Protein AF-A0A966BJV1-F1 (afdb_monomer_lite)

Foldseek 3Di:
DEEEAEALDPVVVVVVVVVQCVPDPPYHYHYHNDDVSSVVVCVVCVVDPDD

Secondary structure (DSSP, 8-state):
-EEEEE-S-HHHHHHHHHHHTTSSTT-EEEEESSHHHHHHHHHH-TTS---

Sequence (51 aa):
MKILLADDHALFREGLRYVLKQLAEGVEILEAGDFQEAVQLASKHPELDLA

Structure (mmCIF, N/CA/C/O backbone):
data_AF-A0A966BJV1-F1
#
_entry.id   AF-A0A966BJV1-F1
#
loop_
_atom_site.group_PDB
_atom_site.id
_atom_site.type_symbol
_atom_site.label_atom_id
_atom_site.label_alt_id
_atom_site.label_comp_id
_atom_site.label_asym_id
_atom_site.label_entity_id
_atom_site.label_seq_id
_atom_site.pdbx_PDB_ins_code
_atom_site.Cartn_x
_atom_site.Cartn_y
_atom_site.Cartn_z
_atom_site.occupancy
_atom_site.B_iso_or_equiv
_atom_site.auth_seq_id
_atom_site.auth_comp_id
_atom_site.auth_asym_id
_atom_site.auth_atom_id
_atom_site.pdbx_PDB_model_num
ATOM 1 N N . MET A 1 1 ? -6.922 0.670 8.747 1.00 91.62 1 MET A N 1
ATOM 2 C CA . MET A 1 1 ? 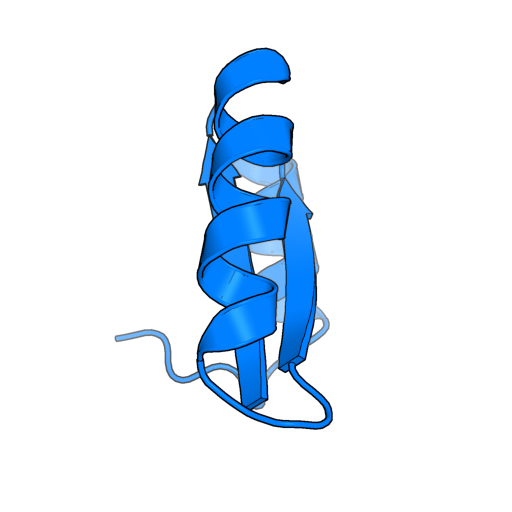-7.338 0.358 7.353 1.00 91.62 1 MET A CA 1
ATOM 3 C C . MET A 1 1 ? -6.086 0.038 6.559 1.00 91.62 1 MET A C 1
ATOM 5 O O . MET A 1 1 ? -5.089 0.707 6.792 1.00 91.62 1 MET A O 1
ATOM 9 N N . LYS A 1 2 ? -6.115 -0.948 5.660 1.00 96.06 2 LYS A N 1
ATOM 10 C CA . LYS A 1 2 ? -4.961 -1.299 4.825 1.00 96.06 2 LYS A CA 1
ATOM 11 C C . LYS A 1 2 ? -5.232 -0.912 3.375 1.00 96.06 2 LYS A C 1
ATOM 13 O O . LYS A 1 2 ? -6.303 -1.222 2.866 1.00 96.06 2 LYS A O 1
ATOM 18 N N . ILE A 1 3 ? -4.293 -0.212 2.746 1.00 96.94 3 ILE A N 1
ATOM 19 C CA . ILE A 1 3 ? -4.402 0.264 1.363 1.00 96.94 3 ILE A CA 1
ATOM 20 C C . ILE A 1 3 ? -3.201 -0.257 0.577 1.00 96.94 3 ILE A C 1
ATOM 22 O O . ILE A 1 3 ? -2.061 -0.043 0.987 1.00 96.94 3 ILE A O 1
ATOM 26 N N . LEU A 1 4 ? -3.456 -0.907 -0.558 1.00 97.62 4 LEU A N 1
ATOM 27 C CA . LEU A 1 4 ? -2.435 -1.234 -1.550 1.00 97.62 4 LEU A CA 1
ATOM 28 C C . LEU A 1 4 ? -2.375 -0.114 -2.595 1.00 97.62 4 LEU A C 1
ATOM 30 O O . LEU A 1 4 ? -3.359 0.151 -3.280 1.00 97.62 4 LEU A O 1
ATOM 34 N N . LEU A 1 5 ? -1.222 0.539 -2.706 1.00 97.06 5 LEU A N 1
ATOM 35 C CA . LEU A 1 5 ? -0.952 1.620 -3.644 1.00 97.06 5 LEU A CA 1
ATOM 36 C C . LEU A 1 5 ? 0.007 1.133 -4.734 1.00 97.06 5 LEU A C 1
ATOM 38 O O . LEU A 1 5 ? 1.207 1.009 -4.495 1.00 97.06 5 LEU A O 1
ATOM 42 N N . ALA A 1 6 ? -0.528 0.867 -5.924 1.00 96.75 6 ALA A N 1
ATOM 43 C CA . ALA A 1 6 ? 0.234 0.422 -7.087 1.00 96.75 6 ALA A CA 1
ATOM 44 C C . ALA A 1 6 ? 0.327 1.545 -8.129 1.00 96.75 6 ALA A C 1
ATOM 46 O O . ALA A 1 6 ? -0.688 1.944 -8.695 1.00 96.75 6 ALA A O 1
ATOM 47 N N . ASP A 1 7 ? 1.535 2.055 -8.358 1.00 97.56 7 ASP A N 1
ATOM 48 C CA . ASP A 1 7 ? 1.830 3.120 -9.325 1.00 97.56 7 ASP A CA 1
ATOM 49 C C . ASP A 1 7 ? 3.319 3.039 -9.695 1.00 97.56 7 ASP A C 1
ATOM 51 O O . ASP A 1 7 ? 4.151 2.830 -8.812 1.00 97.56 7 ASP A O 1
ATOM 55 N N . ASP A 1 8 ? 3.685 3.197 -10.965 1.00 96.38 8 ASP A N 1
ATOM 56 C CA . ASP A 1 8 ? 5.071 3.092 -11.442 1.00 96.38 8 ASP A CA 1
ATOM 57 C C . ASP A 1 8 ? 5.932 4.335 -11.145 1.00 96.38 8 ASP A C 1
ATOM 59 O O . ASP A 1 8 ? 7.158 4.304 -11.281 1.00 96.38 8 ASP A O 1
ATOM 63 N N . HIS A 1 9 ? 5.335 5.409 -10.624 1.00 97.88 9 HIS A N 1
ATOM 64 C CA . HIS A 1 9 ? 6.011 6.654 -10.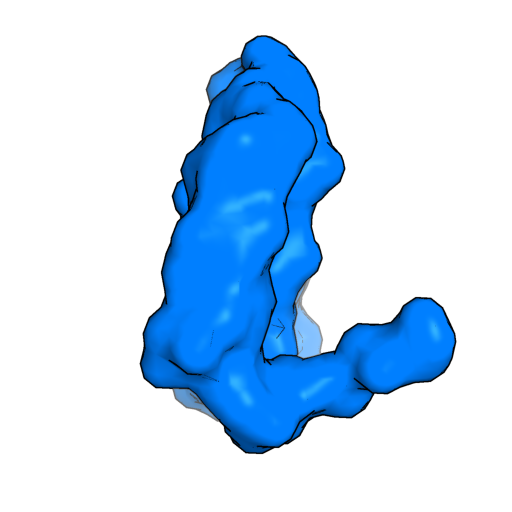287 1.00 97.88 9 HIS A CA 1
ATOM 65 C C . HIS A 1 9 ? 6.179 6.830 -8.770 1.00 97.88 9 HIS A C 1
ATOM 67 O O . HIS A 1 9 ? 5.257 7.179 -8.030 1.00 97.88 9 HIS A O 1
ATOM 73 N N . ALA A 1 10 ? 7.421 6.707 -8.294 1.00 95.44 10 ALA A N 1
ATOM 74 C CA . ALA A 1 10 ? 7.749 6.825 -6.868 1.00 95.44 10 ALA A CA 1
ATOM 75 C C . ALA A 1 10 ? 7.296 8.153 -6.223 1.00 95.44 10 ALA A C 1
ATOM 77 O O . ALA A 1 10 ? 6.821 8.153 -5.088 1.00 95.44 10 ALA A O 1
ATOM 78 N N . LEU A 1 11 ? 7.388 9.273 -6.953 1.00 96.62 11 LEU A N 1
ATOM 79 C CA . LEU A 1 11 ? 6.970 10.592 -6.460 1.00 96.62 11 LEU A CA 1
ATOM 80 C C . LEU A 1 11 ? 5.463 10.649 -6.153 1.00 96.62 11 LEU A C 1
ATOM 82 O O . LEU A 1 11 ? 5.056 11.248 -5.157 1.00 96.62 11 LEU A O 1
ATOM 86 N N . PHE A 1 12 ? 4.636 10.013 -6.988 1.00 95.94 12 PHE A N 1
ATOM 87 C CA . PHE A 1 12 ? 3.190 9.959 -6.775 1.00 95.94 12 PHE A CA 1
ATOM 88 C C . PHE A 1 12 ? 2.846 9.088 -5.572 1.00 95.94 12 PHE A C 1
ATOM 90 O O . PHE A 1 12 ? 2.033 9.505 -4.744 1.00 95.94 12 PHE A O 1
ATOM 97 N N . ARG A 1 13 ? 3.516 7.936 -5.419 1.00 96.50 13 ARG A N 1
ATOM 98 C CA . ARG A 1 13 ? 3.338 7.081 -4.237 1.00 96.50 13 ARG A CA 1
ATOM 99 C C . ARG A 1 13 ? 3.661 7.824 -2.950 1.00 96.50 13 ARG A C 1
ATOM 101 O O . ARG A 1 13 ? 2.840 7.845 -2.037 1.00 96.50 13 ARG A O 1
ATOM 108 N N . GLU A 1 14 ? 4.786 8.538 -2.915 1.00 95.81 14 GLU A N 1
ATOM 109 C CA . GLU A 1 14 ? 5.162 9.330 -1.747 1.00 95.81 14 GLU A CA 1
ATOM 110 C C . GLU A 1 14 ? 4.117 10.409 -1.414 1.00 95.81 14 GLU A C 1
ATOM 112 O O . GLU A 1 14 ? 3.712 10.535 -0.254 1.00 95.81 14 GLU A O 1
ATOM 117 N N . GLY A 1 15 ? 3.642 11.156 -2.416 1.00 96.12 15 GLY A N 1
ATOM 118 C CA . GLY A 1 15 ? 2.614 12.182 -2.233 1.00 96.12 15 GLY A CA 1
ATOM 119 C C . GLY A 1 15 ? 1.296 11.609 -1.706 1.00 96.12 15 GLY A C 1
ATOM 120 O O . GLY A 1 15 ? 0.766 12.080 -0.695 1.00 96.12 15 GLY A O 1
ATOM 121 N N . LEU A 1 16 ? 0.792 10.548 -2.341 1.00 96.50 16 LEU A N 1
ATOM 122 C CA . LEU A 1 16 ? -0.444 9.878 -1.932 1.00 96.50 16 LEU A CA 1
ATOM 123 C C . LEU A 1 16 ? -0.313 9.242 -0.549 1.00 96.50 16 LEU A C 1
ATOM 125 O O . LEU A 1 16 ? -1.249 9.328 0.242 1.00 96.50 16 LEU A O 1
ATOM 129 N N . ARG A 1 17 ? 0.851 8.691 -0.194 1.00 95.75 17 ARG A N 1
ATOM 130 C CA . ARG A 1 17 ? 1.113 8.145 1.141 1.00 95.75 17 ARG A CA 1
ATOM 131 C C . ARG A 1 17 ? 0.868 9.177 2.244 1.00 95.75 17 ARG A C 1
ATOM 133 O O . ARG A 1 17 ? 0.329 8.820 3.290 1.00 95.75 17 ARG A O 1
ATOM 140 N N . TYR A 1 18 ? 1.259 10.439 2.049 1.00 94.62 18 TYR A N 1
ATOM 141 C CA . TYR A 1 18 ? 0.992 11.498 3.033 1.00 94.62 18 TYR A CA 1
ATOM 142 C C . TYR A 1 18 ? -0.498 11.823 3.149 1.00 94.62 18 TYR A C 1
ATOM 144 O O . TYR A 1 18 ? -0.994 11.949 4.266 1.00 94.62 18 TYR A O 1
ATOM 152 N N . VAL A 1 19 ? -1.207 11.913 2.021 1.00 96.06 19 VAL A N 1
ATOM 153 C CA . VAL A 1 19 ? -2.648 12.216 1.993 1.00 96.06 19 VAL A CA 1
ATOM 154 C C . VAL A 1 19 ? -3.463 11.071 2.601 1.00 96.06 19 VAL A C 1
ATOM 156 O O . VAL A 1 19 ? -4.290 11.286 3.481 1.00 96.06 19 VAL A O 1
ATOM 159 N N . LEU A 1 20 ? -3.193 9.829 2.196 1.00 95.38 20 LEU A N 1
ATOM 160 C CA . LEU A 1 20 ? -3.926 8.644 2.643 1.00 95.38 20 LEU A CA 1
ATOM 161 C C . LEU A 1 20 ? -3.750 8.372 4.141 1.00 95.38 20 LEU A C 1
ATOM 163 O O . LEU A 1 20 ? -4.693 7.937 4.801 1.00 95.38 20 LEU A O 1
ATOM 167 N N . LYS A 1 21 ? -2.579 8.686 4.713 1.00 95.25 21 LYS A N 1
ATOM 168 C CA . LYS A 1 21 ? -2.348 8.590 6.165 1.00 95.25 21 LYS A CA 1
ATOM 169 C C . LYS A 1 21 ? -3.231 9.527 6.994 1.00 95.25 21 LYS A C 1
ATOM 171 O O . LYS A 1 21 ? -3.360 9.304 8.192 1.00 95.25 21 LYS A O 1
ATOM 176 N N . GLN A 1 22 ? -3.835 10.550 6.390 1.00 95.25 22 GLN A N 1
ATOM 177 C CA . GLN A 1 22 ? -4.749 11.468 7.077 1.00 95.25 22 GLN A CA 1
AT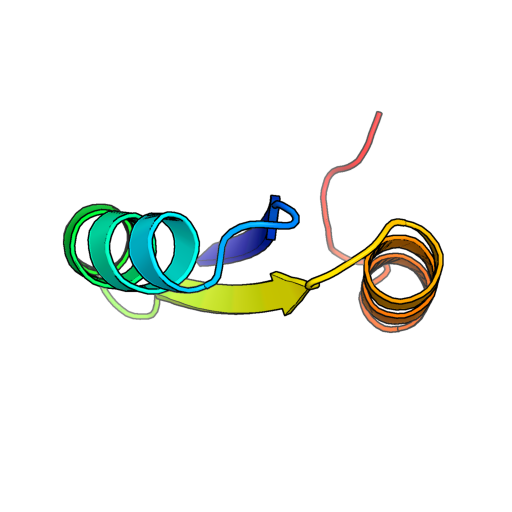OM 178 C C . GLN A 1 22 ? -6.196 10.952 7.126 1.00 95.25 22 GLN A C 1
ATOM 180 O O . GLN A 1 22 ? -7.008 11.529 7.843 1.00 95.25 22 GLN A O 1
ATOM 185 N N . LEU A 1 23 ? -6.533 9.881 6.393 1.00 94.31 23 LEU A N 1
ATOM 186 C CA . LEU A 1 23 ? -7.906 9.362 6.320 1.00 94.31 23 LEU A CA 1
ATOM 187 C C . LEU A 1 23 ? -8.408 8.805 7.656 1.00 94.31 23 LEU A C 1
ATOM 189 O O . LEU A 1 23 ? -9.580 8.964 7.986 1.00 94.31 23 LEU A O 1
ATOM 193 N N . ALA A 1 24 ? -7.542 8.117 8.398 1.00 93.50 24 ALA A N 1
ATOM 194 C CA . ALA A 1 24 ? -7.862 7.521 9.687 1.00 93.50 24 ALA A CA 1
ATOM 195 C C . ALA A 1 24 ? -6.583 7.200 10.469 1.00 93.50 24 ALA A C 1
ATOM 197 O O . ALA A 1 24 ? -5.499 7.054 9.900 1.00 93.50 24 ALA A O 1
ATOM 198 N N . GLU A 1 25 ? -6.720 7.019 11.779 1.00 92.88 25 GLU A N 1
ATOM 199 C CA . GLU A 1 25 ? -5.647 6.463 12.597 1.00 92.88 25 GLU A CA 1
ATOM 200 C C . GLU A 1 25 ? -5.388 4.992 12.216 1.00 92.88 25 GLU A C 1
ATOM 202 O O . GLU A 1 25 ? -6.312 4.234 11.907 1.00 92.88 25 GLU A O 1
ATOM 207 N N . GLY A 1 26 ? -4.117 4.581 12.193 1.00 92.81 26 GLY A N 1
ATOM 208 C CA . GLY A 1 26 ? -3.742 3.205 11.847 1.00 92.81 26 GLY A CA 1
ATOM 209 C C . GLY A 1 26 ? -3.967 2.836 10.374 1.00 92.81 26 GLY A C 1
ATOM 210 O O . GLY A 1 26 ? -4.284 1.684 10.063 1.00 92.81 26 GLY A O 1
ATOM 211 N N . VAL A 1 27 ? -3.852 3.800 9.452 1.00 96.19 27 VAL A N 1
ATOM 212 C CA . VAL A 1 27 ? -3.741 3.497 8.017 1.00 96.19 27 VAL A CA 1
ATOM 213 C C . VAL A 1 27 ? -2.378 2.862 7.735 1.00 96.19 27 VAL A C 1
ATOM 215 O O . VAL A 1 27 ? -1.331 3.478 7.938 1.00 96.19 27 VAL A O 1
ATOM 218 N N . GLU A 1 28 ? -2.408 1.628 7.245 1.00 96.25 28 GLU A N 1
ATOM 219 C CA . GLU A 1 28 ? -1.251 0.891 6.746 1.00 96.25 28 GLU A CA 1
ATOM 220 C C . GLU A 1 28 ? -1.246 0.971 5.218 1.00 96.25 28 GLU A C 1
ATOM 222 O O . GLU A 1 28 ? -2.267 0.720 4.575 1.00 96.25 28 GLU A O 1
ATOM 227 N N . ILE A 1 29 ? -0.110 1.353 4.641 1.00 96.94 29 ILE A N 1
ATOM 228 C CA . ILE A 1 29 ? 0.044 1.528 3.196 1.00 96.94 29 ILE A CA 1
ATOM 229 C C . ILE A 1 29 ? 1.087 0.530 2.716 1.00 96.94 29 ILE A C 1
ATOM 231 O O . ILE A 1 29 ? 2.222 0.547 3.191 1.00 96.94 29 ILE A O 1
ATOM 235 N N . LEU A 1 30 ? 0.679 -0.322 1.783 1.00 97.69 30 LEU A N 1
ATOM 236 C CA . LEU A 1 30 ? 1.547 -1.206 1.021 1.00 97.69 30 LEU A CA 1
ATOM 237 C C . LEU A 1 30 ? 1.796 -0.543 -0.330 1.00 97.69 30 LEU A C 1
ATOM 239 O O . LEU A 1 30 ? 0.841 -0.136 -0.984 1.00 97.69 30 LEU A O 1
ATOM 243 N N . GLU A 1 31 ? 3.048 -0.419 -0.752 1.00 97.69 31 GLU A N 1
ATOM 244 C CA . GLU A 1 31 ? 3.399 0.241 -2.011 1.00 97.69 31 GLU A CA 1
ATOM 245 C C . GLU A 1 31 ? 3.931 -0.786 -3.007 1.00 97.69 31 GLU A C 1
ATOM 247 O O . GLU A 1 31 ? 4.730 -1.641 -2.639 1.00 97.69 31 GLU A O 1
ATOM 252 N N . ALA A 1 32 ? 3.496 -0.679 -4.260 1.00 98.12 32 ALA A N 1
ATOM 253 C CA . ALA A 1 32 ? 4.010 -1.445 -5.383 1.00 98.12 32 ALA A CA 1
ATOM 254 C C . ALA A 1 32 ? 4.436 -0.498 -6.508 1.00 98.12 32 ALA A C 1
ATOM 256 O O . ALA A 1 32 ? 3.676 0.393 -6.892 1.00 98.12 32 ALA A O 1
ATOM 257 N N . GLY A 1 33 ? 5.645 -0.688 -7.031 1.00 97.75 33 GLY A N 1
ATOM 258 C CA . GLY A 1 33 ? 6.178 0.045 -8.179 1.00 97.75 33 GLY A CA 1
ATOM 259 C C . GLY A 1 33 ? 5.836 -0.576 -9.529 1.00 97.75 33 GLY A C 1
ATOM 260 O O . GLY A 1 33 ? 6.073 0.044 -10.560 1.00 97.75 33 GLY A O 1
ATOM 261 N N . ASP A 1 34 ? 5.291 -1.789 -9.541 1.00 97.69 34 ASP A N 1
ATOM 262 C CA . ASP A 1 34 ? 4.860 -2.462 -10.757 1.00 97.69 34 ASP A CA 1
ATOM 263 C C . ASP A 1 34 ? 3.731 -3.468 -10.482 1.00 97.69 34 ASP A C 1
ATOM 265 O O . ASP A 1 34 ? 3.325 -3.723 -9.343 1.00 97.69 34 ASP A O 1
ATOM 269 N N . PHE A 1 35 ? 3.202 -4.044 -11.562 1.00 97.06 35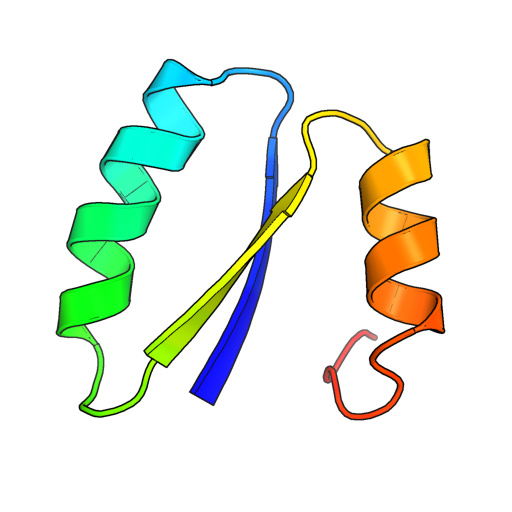 PHE A N 1
ATOM 270 C CA . PHE A 1 35 ? 2.124 -5.025 -11.495 1.00 97.06 35 PHE A CA 1
ATOM 271 C C . PHE A 1 35 ? 2.522 -6.302 -10.740 1.00 97.06 35 PHE A C 1
ATOM 273 O O . PHE A 1 35 ? 1.711 -6.867 -10.006 1.00 97.06 35 PHE A O 1
ATOM 280 N N . GLN A 1 36 ? 3.758 -6.776 -10.909 1.00 98.19 36 GLN A N 1
ATOM 281 C CA . GLN A 1 36 ? 4.203 -8.028 -10.306 1.00 98.19 36 GLN A CA 1
ATOM 282 C C . GLN A 1 36 ? 4.305 -7.891 -8.783 1.00 98.19 36 GLN A C 1
ATOM 284 O O . GLN A 1 36 ? 3.854 -8.779 -8.056 1.00 98.19 36 GLN A O 1
ATOM 289 N N . GLU A 1 37 ? 4.842 -6.776 -8.299 1.00 98.12 37 GLU A N 1
ATOM 290 C CA . GLU A 1 37 ? 4.888 -6.432 -6.883 1.00 98.12 37 GLU A CA 1
ATOM 291 C C . GLU A 1 37 ? 3.476 -6.273 -6.302 1.00 98.12 37 GLU A C 1
ATOM 293 O O . GLU A 1 37 ? 3.181 -6.841 -5.248 1.00 98.12 37 GLU A O 1
ATOM 298 N N . ALA A 1 38 ? 2.569 -5.599 -7.020 1.00 97.81 38 ALA A N 1
ATOM 299 C CA . ALA A 1 38 ? 1.183 -5.417 -6.588 1.00 97.81 38 ALA A CA 1
ATOM 300 C C . ALA A 1 38 ? 0.456 -6.757 -6.395 1.00 97.81 38 ALA A C 1
ATOM 302 O O . ALA A 1 38 ? -0.167 -6.979 -5.357 1.00 97.81 38 ALA A O 1
ATOM 303 N N . VAL A 1 39 ? 0.586 -7.686 -7.349 1.00 97.75 39 VAL A N 1
ATOM 304 C CA . VAL A 1 39 ? -0.014 -9.029 -7.256 1.00 97.75 39 VAL A CA 1
ATOM 305 C C . VAL A 1 39 ? 0.607 -9.846 -6.120 1.00 97.75 39 VAL A C 1
ATOM 307 O O . VAL A 1 39 ? -0.105 -10.563 -5.412 1.00 97.75 39 VAL A O 1
ATOM 310 N N . GLN A 1 40 ? 1.922 -9.740 -5.904 1.00 98.25 40 GLN A N 1
ATOM 311 C CA . GLN A 1 40 ? 2.589 -10.419 -4.790 1.00 98.25 40 GLN A CA 1
ATOM 312 C C . GLN A 1 40 ? 2.120 -9.895 -3.432 1.00 98.25 40 GLN A C 1
ATOM 314 O O . GLN A 1 40 ? 1.896 -10.694 -2.522 1.00 98.25 40 GLN A O 1
ATOM 319 N N . LEU A 1 41 ? 1.967 -8.578 -3.286 1.00 98.12 41 LEU A N 1
ATOM 320 C CA . LEU A 1 41 ? 1.431 -7.965 -2.074 1.00 98.12 41 LEU A CA 1
ATOM 321 C C . LEU A 1 41 ? -0.031 -8.362 -1.866 1.00 98.12 41 LEU A C 1
ATOM 323 O O . LEU A 1 41 ? -0.365 -8.849 -0.792 1.00 98.12 41 LEU A O 1
ATOM 327 N N . ALA A 1 42 ? -0.870 -8.273 -2.898 1.00 97.44 42 ALA A N 1
ATOM 328 C CA . ALA A 1 42 ? -2.260 -8.719 -2.838 1.00 97.44 42 ALA A CA 1
ATOM 329 C C . ALA A 1 42 ? -2.382 -10.183 -2.379 1.00 97.44 42 ALA A C 1
ATOM 331 O O . ALA A 1 42 ? -3.147 -10.497 -1.474 1.00 97.44 42 ALA A O 1
ATOM 332 N N . SER A 1 43 ? -1.551 -11.074 -2.927 1.00 97.31 43 SER A N 1
ATOM 333 C CA . SER A 1 43 ? -1.545 -12.497 -2.557 1.00 97.31 43 SER A CA 1
ATOM 334 C C . SER A 1 43 ? -1.094 -12.749 -1.112 1.00 97.31 43 SER A C 1
ATOM 336 O O . SER A 1 43 ? -1.530 -13.715 -0.489 1.00 97.31 43 SER A O 1
ATOM 338 N N . LYS A 1 44 ? -0.207 -11.904 -0.571 1.00 97.75 44 LYS A N 1
ATOM 339 C CA . LYS A 1 44 ? 0.248 -11.966 0.831 1.00 97.75 44 LYS A CA 1
ATOM 340 C C . LYS A 1 44 ? -0.756 -11.353 1.812 1.00 97.75 44 LYS A C 1
ATOM 342 O O . LYS A 1 44 ? -0.645 -11.608 3.009 1.00 97.75 44 LYS A O 1
ATOM 347 N N . HIS A 1 45 ? -1.706 -10.570 1.308 1.00 97.06 45 HIS A N 1
ATOM 348 C CA . HIS A 1 45 ? -2.695 -9.828 2.083 1.00 97.06 45 HIS A CA 1
ATOM 349 C C . HIS A 1 45 ? -4.120 -10.171 1.616 1.00 97.06 45 HIS A C 1
ATOM 351 O O . HIS A 1 45 ? -4.796 -9.319 1.033 1.00 97.06 45 HIS A O 1
ATOM 357 N N . PRO A 1 46 ? -4.593 -11.414 1.852 1.00 95.62 46 PRO A N 1
ATOM 358 C CA . PRO A 1 46 ? -5.907 -11.876 1.394 1.00 95.62 46 PRO A CA 1
ATOM 359 C C . PRO A 1 46 ? -7.085 -11.136 2.047 1.00 95.62 46 PRO A C 1
ATOM 361 O O . PRO A 1 46 ? -8.221 -11.299 1.618 1.00 95.62 46 PRO A O 1
ATOM 364 N N . GLU A 1 47 ? -6.835 -10.349 3.096 1.00 95.69 47 GLU A N 1
ATOM 365 C CA . GLU A 1 47 ? -7.808 -9.459 3.726 1.00 95.69 47 GLU A CA 1
ATOM 366 C C . GLU A 1 47 ? -8.108 -8.185 2.920 1.00 95.69 47 GLU A C 1
ATOM 368 O O . GLU A 1 47 ? -9.025 -7.447 3.282 1.00 95.69 47 GLU A O 1
ATOM 373 N N . LEU A 1 48 ? -7.315 -7.882 1.885 1.00 96.56 48 LEU A N 1
ATOM 374 C CA . LEU A 1 48 ? -7.585 -6.754 0.999 1.00 96.56 48 LEU A CA 1
ATOM 375 C C . LEU A 1 48 ? -8.872 -7.009 0.209 1.00 96.56 48 LEU A C 1
ATOM 377 O O . LEU A 1 48 ? -9.037 -8.056 -0.412 1.00 96.56 48 LEU A O 1
ATOM 381 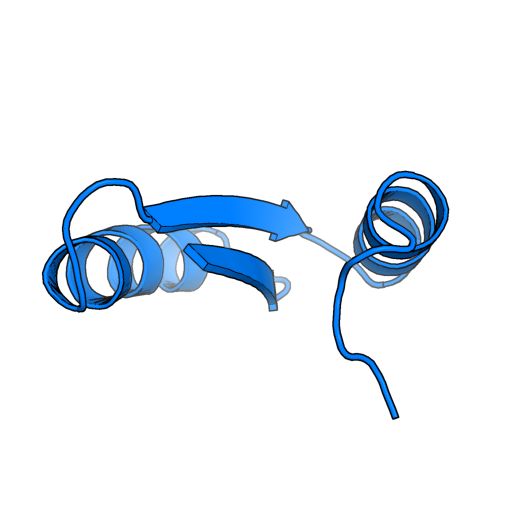N N . ASP A 1 49 ? -9.756 -6.015 0.202 1.00 94.94 49 ASP A N 1
ATOM 382 C CA . ASP A 1 49 ? -11.005 -6.042 -0.559 1.00 94.94 49 ASP A CA 1
ATOM 383 C C . ASP A 1 49 ? -10.727 -5.691 -2.031 1.00 94.94 49 ASP A C 1
ATOM 385 O O . ASP A 1 49 ? -10.788 -4.530 -2.443 1.00 94.94 49 ASP A O 1
ATOM 389 N N . LEU A 1 50 ? -10.299 -6.699 -2.795 1.00 89.62 50 LEU A N 1
A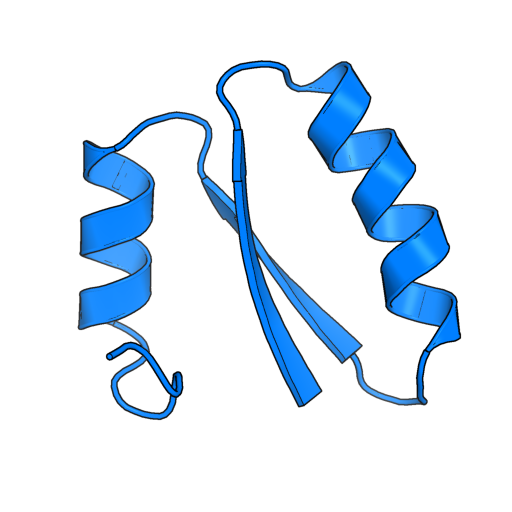TOM 390 C CA . LEU A 1 50 ? -10.017 -6.618 -4.230 1.00 89.62 50 LEU A CA 1
ATOM 391 C C . LEU A 1 50 ? -11.132 -7.357 -4.992 1.00 89.62 50 LEU A C 1
ATOM 393 O O . LEU A 1 50 ? -11.372 -8.534 -4.723 1.00 89.62 50 LEU A O 1
ATOM 397 N N . ALA A 1 51 ? -11.806 -6.665 -5.919 1.00 76.88 51 ALA A N 1
ATOM 398 C CA . ALA A 1 51 ? -12.896 -7.200 -6.749 1.00 76.88 51 ALA A CA 1
ATOM 399 C C . ALA A 1 51 ? -12.410 -7.831 -8.063 1.00 76.88 51 ALA A C 1
ATOM 401 O O . ALA A 1 51 ? -11.382 -7.359 -8.603 1.00 76.88 51 ALA A O 1
#

pLDDT: mean 95.86, std 3.2, range [76.88, 98.25]

Radius of gyration: 10.87 Å; chains: 1; bounding box: 21×25×24 Å